Protein AF-A0A2G6Y8U2-F1 (afdb_monomer_lite)

Sequence (134 aa):
MELLQLSDVHTTIQLYKHDFKGLPSDLDQLYERGQILVPPRDHWGHPYVYSRIEGLPGYVLYSKGKDGIDQRGGGDDIVGTEKQYTCEDYGVNCFWSAPLVNGAVMLLLLAALTWVICRGWHLLQRGRWKRDAI

Foldseek 3Di:
DDADDQVNLVVLQVVVCVVVVDGDQDQVVCCVVVSDVDQHAHPLRAHWDWDADPPDPDIFTWHCANVRDCPVCPQRIGGPDDDDDDCVRPVPPPPDPPVVVVVVVVVVVVVVVVVVVVVVVVVVVVVVVVVVVD

pLDDT: mean 86.23, std 11.05, range [55.38, 97.19]

Radius of gyration: 31.13 Å; chains: 1; bounding box: 58×32×92 Å

Structure (mmCIF, N/CA/C/O backbone):
data_AF-A0A2G6Y8U2-F1
#
_entry.id   AF-A0A2G6Y8U2-F1
#
loop_
_atom_site.group_PDB
_atom_site.id
_atom_site.type_symbol
_atom_site.label_atom_id
_atom_site.label_alt_id
_atom_site.label_comp_id
_atom_site.label_asym_id
_atom_site.label_entity_id
_atom_site.label_seq_id
_atom_site.pdbx_PDB_ins_code
_atom_site.Cartn_x
_atom_site.Cartn_y
_atom_site.Cartn_z
_atom_site.occupancy
_atom_site.B_iso_or_equiv
_atom_site.auth_seq_id
_atom_site.auth_comp_id
_atom_site.auth_asym_id
_atom_site.auth_atom_id
_atom_site.pdbx_PDB_model_num
ATOM 1 N N . MET A 1 1 ? -11.740 -18.653 4.100 1.00 55.38 1 MET A N 1
ATOM 2 C CA . MET A 1 1 ? -10.940 -17.578 4.713 1.00 55.38 1 MET A CA 1
ATOM 3 C C . MET A 1 1 ? -11.220 -16.349 3.881 1.00 55.38 1 MET A C 1
ATOM 5 O O . MET A 1 1 ? -10.958 -16.395 2.687 1.00 55.38 1 MET A O 1
ATOM 9 N N . GLU A 1 2 ? -11.901 -15.363 4.448 1.00 57.91 2 GLU A N 1
ATOM 10 C CA . GLU A 1 2 ? -12.259 -14.139 3.730 1.00 57.91 2 GLU A CA 1
ATOM 11 C C . GLU A 1 2 ? -11.039 -13.215 3.728 1.00 57.91 2 GLU A C 1
ATOM 13 O O . GLU A 1 2 ? -10.448 -12.970 4.780 1.00 57.91 2 GLU A O 1
ATOM 18 N N . LEU A 1 3 ? -10.600 -12.807 2.540 1.00 69.19 3 LEU A N 1
ATOM 19 C CA . LEU A 1 3 ? -9.451 -11.927 2.349 1.00 69.19 3 LEU A CA 1
ATOM 20 C C . LEU A 1 3 ? -9.990 -10.504 2.235 1.00 69.19 3 LEU A C 1
ATOM 22 O O . LEU A 1 3 ? -10.722 -10.210 1.292 1.00 69.19 3 LEU A O 1
ATOM 26 N N . LEU A 1 4 ? -9.660 -9.642 3.196 1.00 77.00 4 LEU A N 1
ATOM 27 C CA . LEU A 1 4 ? -10.011 -8.225 3.111 1.00 77.00 4 LEU A CA 1
ATOM 28 C C . LEU A 1 4 ? -9.012 -7.528 2.199 1.00 77.00 4 LEU A C 1
ATOM 30 O O . LEU A 1 4 ? -7.809 -7.689 2.386 1.00 77.00 4 LEU A O 1
ATOM 34 N N . GLN A 1 5 ? -9.490 -6.728 1.246 1.00 87.12 5 GLN A N 1
ATOM 35 C CA . GLN A 1 5 ? -8.592 -5.906 0.447 1.00 87.12 5 GLN A CA 1
ATOM 36 C C . GLN A 1 5 ? -8.112 -4.693 1.247 1.00 87.12 5 GLN A C 1
ATOM 38 O O . GLN A 1 5 ? -8.762 -4.230 2.187 1.00 87.12 5 GLN A O 1
ATOM 43 N N . LEU A 1 6 ? -6.978 -4.122 0.834 1.00 89.25 6 LEU A N 1
ATOM 44 C CA . LEU A 1 6 ? -6.392 -2.942 1.475 1.00 89.25 6 LEU A CA 1
ATOM 45 C C . LEU A 1 6 ? -7.391 -1.766 1.542 1.00 89.25 6 LEU A C 1
ATOM 47 O O . LEU A 1 6 ? -7.430 -1.042 2.537 1.00 89.25 6 LEU A O 1
ATOM 51 N N . SER A 1 7 ? -8.227 -1.604 0.510 1.00 89.06 7 SER A N 1
ATOM 52 C CA . SER A 1 7 ? -9.304 -0.605 0.448 1.00 89.06 7 SER A CA 1
ATOM 53 C C . SER A 1 7 ? -10.388 -0.821 1.502 1.00 89.06 7 SER A C 1
ATOM 55 O O . SER A 1 7 ? -10.900 0.147 2.066 1.00 89.06 7 SER A O 1
ATOM 57 N N . ASP A 1 8 ? -10.724 -2.075 1.794 1.00 91.44 8 ASP A N 1
ATOM 58 C CA . ASP A 1 8 ? -11.775 -2.436 2.747 1.00 91.44 8 ASP A CA 1
ATOM 59 C C . ASP A 1 8 ? -11.298 -2.163 4.175 1.00 91.44 8 ASP A C 1
ATOM 61 O O . ASP A 1 8 ? -12.012 -1.561 4.981 1.00 91.44 8 ASP A O 1
ATOM 65 N N . VAL A 1 9 ? -10.038 -2.510 4.466 1.00 92.81 9 VAL A N 1
ATOM 66 C CA . VAL A 1 9 ? -9.386 -2.182 5.742 1.00 92.81 9 VAL A CA 1
ATOM 67 C C . VAL A 1 9 ? -9.298 -0.666 5.917 1.00 92.81 9 VAL A C 1
ATOM 69 O O . VAL A 1 9 ? -9.674 -0.147 6.967 1.00 92.81 9 VAL A O 1
ATOM 72 N N . HIS A 1 10 ? -8.875 0.065 4.878 1.00 93.31 10 HIS A N 1
ATOM 73 C CA . HIS A 1 10 ? -8.843 1.529 4.898 1.00 93.31 10 HIS A CA 1
ATOM 74 C C . HIS A 1 10 ? -10.223 2.117 5.219 1.00 93.31 10 HIS A C 1
ATOM 76 O O . HIS A 1 10 ? -10.354 2.947 6.119 1.00 93.31 10 HIS A O 1
ATOM 82 N N . THR A 1 11 ? -11.259 1.659 4.515 1.00 93.69 11 THR A N 1
ATOM 83 C CA . THR A 1 11 ? -12.643 2.112 4.707 1.00 93.69 11 THR A CA 1
ATOM 84 C C . THR A 1 11 ? -13.116 1.843 6.133 1.00 93.69 11 THR A C 1
ATOM 86 O O . THR A 1 11 ? -13.655 2.738 6.784 1.00 93.69 11 THR A O 1
ATOM 89 N N . THR A 1 12 ? -12.823 0.659 6.668 1.00 95.12 12 THR A N 1
ATOM 90 C CA . THR A 1 12 ? -13.193 0.283 8.038 1.00 95.12 12 THR A CA 1
ATOM 91 C C . THR A 1 12 ? -12.500 1.157 9.085 1.00 95.12 12 THR A C 1
ATOM 93 O O . THR A 1 12 ? -13.132 1.585 10.049 1.00 95.12 12 THR A O 1
ATOM 96 N N . ILE A 1 13 ? -11.228 1.515 8.884 1.00 95.44 13 ILE A N 1
ATOM 97 C CA . ILE A 1 13 ? -10.522 2.461 9.763 1.00 95.44 13 ILE A CA 1
ATOM 98 C C . ILE A 1 13 ? -11.181 3.848 9.724 1.00 95.44 13 ILE A C 1
ATOM 100 O O . ILE A 1 13 ? -11.283 4.506 10.762 1.00 95.44 13 ILE A O 1
ATOM 104 N N . GLN A 1 14 ? -11.636 4.311 8.554 1.00 95.00 14 GLN A N 1
ATOM 105 C CA . GLN A 1 14 ? -12.335 5.598 8.456 1.00 95.00 14 GLN A CA 1
ATOM 106 C C . GLN A 1 14 ? -13.692 5.568 9.168 1.00 95.00 14 GLN A C 1
ATOM 108 O O . GLN A 1 14 ? -14.026 6.529 9.862 1.00 95.00 14 GLN A O 1
ATOM 113 N N . LEU A 1 15 ? -14.440 4.467 9.050 1.00 95.25 15 LEU A N 1
ATOM 114 C CA . LEU A 1 15 ? -15.690 4.258 9.788 1.00 95.25 15 LEU A CA 1
ATOM 115 C C . LEU A 1 15 ? -15.436 4.245 11.300 1.00 95.25 15 LEU A C 1
ATOM 117 O O . LEU A 1 15 ? -16.051 5.015 12.035 1.00 95.25 15 LEU A O 1
ATOM 121 N N . TYR A 1 16 ? -14.432 3.493 11.757 1.00 95.69 16 TYR A N 1
ATOM 122 C CA . TYR A 1 16 ? -14.008 3.498 13.157 1.00 95.69 16 TYR A CA 1
ATOM 123 C C . TYR A 1 16 ? -13.678 4.914 13.650 1.00 95.69 16 TYR A C 1
ATOM 125 O O . TYR A 1 16 ? -14.145 5.351 14.702 1.00 95.69 16 TYR A O 1
ATOM 133 N N . LYS A 1 17 ? -12.908 5.673 12.864 1.00 95.50 17 LYS A N 1
ATOM 134 C CA . LYS A 1 17 ? -12.566 7.063 13.184 1.00 95.50 17 LYS A CA 1
ATOM 135 C C . LYS A 1 17 ? -13.801 7.945 13.308 1.00 95.50 17 LYS A C 1
ATOM 137 O O . LYS A 1 17 ? -13.847 8.807 14.188 1.00 95.50 17 LYS A O 1
ATOM 142 N N . HIS A 1 18 ? -14.775 7.761 12.427 1.00 95.25 18 HIS A N 1
ATOM 143 C CA . HIS A 1 18 ? -16.022 8.508 12.457 1.00 95.25 18 HIS A CA 1
ATOM 144 C C . HIS A 1 18 ? -16.832 8.215 13.731 1.00 95.25 18 HIS A C 1
ATOM 146 O O . HIS A 1 18 ? -17.313 9.157 14.376 1.00 95.25 18 HIS A O 1
ATOM 152 N N . ASP A 1 19 ? -16.917 6.944 14.120 1.00 95.75 19 ASP A N 1
ATOM 153 C CA . ASP A 1 19 ? -17.759 6.472 15.221 1.00 95.75 19 ASP A CA 1
ATOM 154 C C . ASP A 1 19 ? -17.136 6.749 16.592 1.00 95.75 19 ASP A C 1
ATOM 156 O O . ASP A 1 19 ? -17.795 7.275 17.490 1.00 95.75 19 ASP A O 1
ATOM 160 N N . PHE A 1 20 ? -15.837 6.486 16.738 1.00 94.88 20 PHE A N 1
ATOM 161 C CA . PHE A 1 20 ? -15.108 6.622 18.004 1.00 94.88 20 PHE A CA 1
ATOM 162 C C . PHE A 1 20 ? -14.331 7.939 18.125 1.00 94.88 20 PHE A C 1
ATOM 164 O O . PHE A 1 20 ? -13.621 8.154 19.107 1.00 94.88 20 PHE A O 1
ATOM 171 N N . LYS A 1 21 ? -14.458 8.833 17.134 1.00 94.44 21 LYS A N 1
ATOM 172 C CA . LYS A 1 21 ? -13.775 10.142 17.066 1.00 94.44 21 LYS A CA 1
ATOM 173 C C . LYS A 1 21 ? -12.247 10.057 17.177 1.00 94.44 21 LYS A C 1
ATOM 175 O O . LYS A 1 21 ? -11.591 11.033 17.532 1.00 94.44 21 LYS A O 1
ATOM 180 N N . GLY A 1 22 ? -11.668 8.912 16.825 1.00 93.69 22 GLY A N 1
ATOM 181 C CA . GLY A 1 22 ? -10.235 8.659 16.908 1.00 93.69 22 GLY A CA 1
ATOM 182 C C . GLY A 1 22 ? -9.822 7.453 16.075 1.00 93.69 22 GLY A C 1
ATOM 183 O O . GLY A 1 22 ? -10.626 6.572 15.800 1.00 93.69 22 GLY A O 1
ATOM 184 N N . LEU A 1 23 ? -8.560 7.419 15.651 1.00 95.44 23 LEU A N 1
ATOM 185 C CA . LEU A 1 23 ? -8.005 6.257 14.953 1.00 95.44 23 LEU A CA 1
ATOM 186 C C . LEU A 1 23 ? -7.878 5.059 15.911 1.00 95.44 23 LEU A C 1
ATOM 188 O O . LEU A 1 23 ? -7.756 5.278 17.120 1.00 95.44 23 LEU A O 1
ATOM 192 N N . PRO A 1 24 ? -7.882 3.814 15.405 1.00 95.19 24 PRO A N 1
ATOM 193 C CA . PRO A 1 24 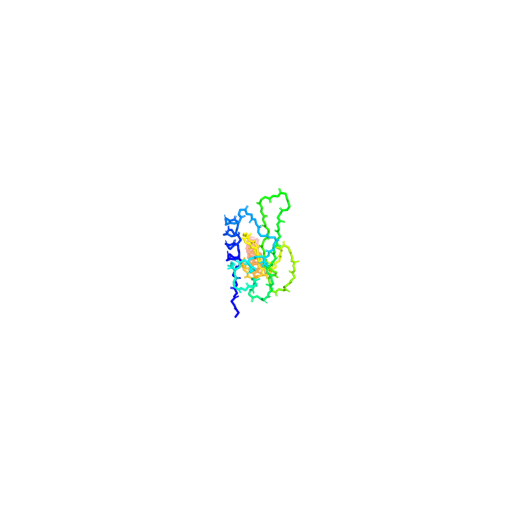? -7.634 2.635 16.229 1.00 95.19 24 PRO A CA 1
ATOM 194 C C . PRO A 1 24 ? -6.154 2.546 16.638 1.00 95.19 24 PRO A C 1
ATOM 196 O O . PRO A 1 24 ? -5.300 3.167 16.006 1.00 95.19 24 PRO A O 1
ATOM 199 N N . SER A 1 25 ? -5.810 1.941 17.781 1.00 94.44 25 SER A N 1
ATOM 200 C CA . SER A 1 25 ? -4.396 1.809 18.223 1.00 94.44 25 SER A CA 1
ATOM 201 C C . SER A 1 25 ? -3.601 0.878 17.315 1.00 94.44 25 SER A C 1
ATOM 203 O O . SER A 1 25 ? -2.444 1.145 17.004 1.00 94.44 25 SER A O 1
ATOM 205 N N . ASP A 1 26 ? -4.280 -0.158 16.854 1.00 94.44 26 ASP A N 1
ATOM 206 C CA . ASP A 1 26 ? -3.808 -1.269 16.046 1.00 94.44 26 ASP A CA 1
ATOM 207 C C . ASP A 1 26 ? -5.015 -1.845 15.281 1.00 94.44 26 ASP A C 1
ATOM 209 O O . ASP A 1 26 ? -6.153 -1.402 15.465 1.00 94.44 26 ASP A O 1
ATOM 213 N N . LEU A 1 27 ? -4.783 -2.807 14.386 1.00 93.75 27 LEU A N 1
ATOM 214 C CA . LEU A 1 27 ? -5.871 -3.426 13.620 1.00 93.75 27 LEU A CA 1
ATOM 215 C C . LEU A 1 27 ? -6.685 -4.437 14.437 1.00 93.75 27 LEU A C 1
ATOM 217 O O . LEU A 1 27 ? -7.837 -4.690 14.081 1.00 93.75 27 LEU A O 1
ATOM 221 N N . ASP A 1 28 ? -6.140 -4.976 15.528 1.00 91.88 28 ASP A N 1
ATOM 222 C CA . ASP A 1 28 ? -6.844 -5.942 16.378 1.00 91.88 28 ASP A CA 1
ATOM 223 C C . ASP A 1 28 ? -8.022 -5.272 17.094 1.00 91.88 28 ASP A C 1
ATOM 225 O O . ASP A 1 28 ? -9.095 -5.863 17.224 1.00 91.88 28 ASP A O 1
ATOM 229 N N . GLN A 1 29 ? -7.895 -3.986 17.422 1.00 93.81 29 GLN A N 1
ATOM 230 C CA . GLN A 1 29 ? -8.989 -3.187 17.963 1.00 93.81 29 GLN A CA 1
ATOM 231 C C . GLN A 1 29 ? -10.227 -3.146 17.048 1.00 93.81 29 GLN A C 1
ATOM 233 O O . GLN A 1 29 ? -11.350 -3.040 17.545 1.00 93.81 29 GLN A O 1
ATOM 238 N N . LEU A 1 30 ? -10.069 -3.248 15.722 1.00 93.31 30 LEU A N 1
ATOM 239 C CA . LEU A 1 30 ? -11.214 -3.336 14.806 1.00 93.31 30 LEU A CA 1
ATOM 240 C C . LEU A 1 30 ? -11.975 -4.654 15.001 1.00 93.31 30 LEU A C 1
ATOM 242 O O . LEU A 1 30 ? -13.207 -4.665 14.987 1.00 93.31 30 LEU A O 1
ATOM 246 N N . TYR A 1 31 ? -11.248 -5.750 15.216 1.00 90.75 31 TYR A N 1
ATOM 247 C CA . TYR A 1 31 ? -11.818 -7.070 15.473 1.00 90.75 31 TYR A CA 1
ATOM 248 C C . TYR A 1 31 ? -12.490 -7.130 16.851 1.00 90.75 31 TYR A C 1
ATOM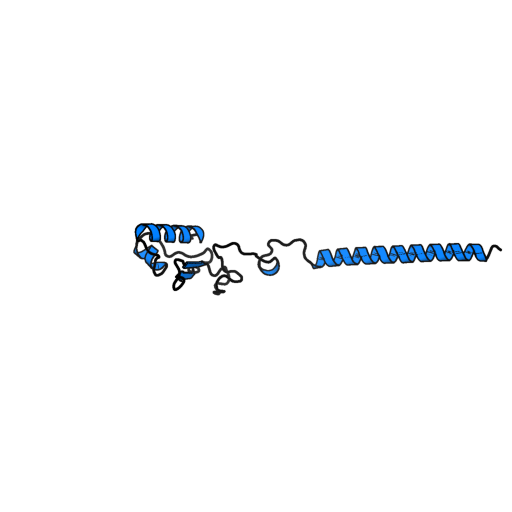 250 O O . TYR A 1 31 ? -13.651 -7.519 16.958 1.00 90.75 31 TYR A O 1
ATOM 258 N N . GLU A 1 32 ? -11.819 -6.648 17.900 1.00 91.62 32 GLU A N 1
ATOM 259 C CA . GLU A 1 32 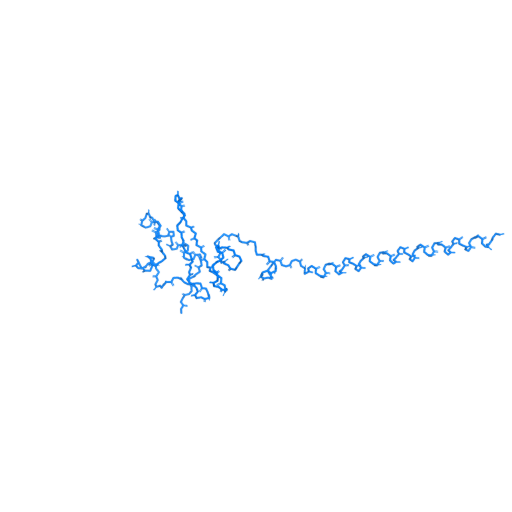? -12.361 -6.617 19.268 1.00 91.62 32 GLU A CA 1
ATOM 260 C C . GLU A 1 32 ? -13.654 -5.800 19.383 1.00 91.62 32 GLU A C 1
ATOM 262 O O . GLU A 1 32 ? -14.525 -6.088 20.206 1.00 91.62 32 GLU A O 1
ATOM 267 N N . ARG A 1 33 ? -13.791 -4.768 18.547 1.00 92.00 33 ARG A N 1
ATOM 268 C CA . ARG A 1 33 ? -14.969 -3.894 18.495 1.00 92.00 33 ARG A CA 1
ATOM 269 C C . ARG A 1 33 ? -16.051 -4.397 17.541 1.00 92.00 33 ARG A C 1
ATOM 271 O O . ARG A 1 33 ? -17.063 -3.717 17.390 1.00 92.00 33 ARG A O 1
ATOM 278 N N . GLY A 1 34 ? -15.848 -5.551 16.904 1.00 92.12 34 GLY A N 1
ATOM 279 C CA . GLY A 1 34 ? -16.798 -6.156 15.973 1.00 92.12 34 GLY A CA 1
ATOM 280 C C . GLY A 1 34 ? -16.967 -5.392 14.658 1.00 92.12 34 GLY A C 1
ATOM 281 O O . GLY A 1 34 ? -17.968 -5.586 13.977 1.00 92.12 34 GLY A O 1
ATOM 282 N N . GLN A 1 35 ? -16.016 -4.522 14.299 1.00 91.69 35 GLN A N 1
ATOM 283 C CA . GLN A 1 35 ? -16.018 -3.820 13.007 1.00 91.69 35 GLN A CA 1
ATOM 284 C C . GLN A 1 35 ? -15.626 -4.757 11.859 1.00 91.69 35 GLN A C 1
ATOM 286 O O . GLN A 1 35 ? -16.038 -4.556 10.722 1.00 91.69 35 GLN A O 1
ATOM 291 N N . ILE A 1 36 ? -14.849 -5.797 12.168 1.00 90.88 36 ILE A N 1
ATOM 292 C CA . ILE A 1 36 ? -14.491 -6.887 11.258 1.00 90.88 36 ILE A CA 1
ATOM 293 C C . ILE A 1 36 ? -14.673 -8.229 11.965 1.00 90.88 36 ILE A C 1
ATOM 295 O O . ILE A 1 36 ? -14.467 -8.340 13.172 1.00 90.88 36 ILE A O 1
ATOM 299 N N . LEU A 1 37 ? -15.043 -9.259 11.204 1.00 89.38 37 LEU A N 1
ATOM 300 C CA . LEU A 1 37 ? -15.303 -10.602 11.736 1.00 89.38 37 LEU A CA 1
ATOM 301 C C . LEU A 1 37 ? -14.035 -11.430 11.951 1.00 89.38 37 LEU A C 1
ATOM 303 O O . LEU A 1 37 ? -14.067 -12.418 12.677 1.00 89.38 37 LEU A O 1
ATOM 307 N N . VAL A 1 38 ? -12.937 -11.066 11.289 1.00 88.88 38 VAL A N 1
ATOM 308 C CA . VAL A 1 38 ? -11.649 -11.761 11.360 1.00 88.88 38 VAL A CA 1
ATOM 309 C C . VAL A 1 38 ? -10.505 -10.750 11.264 1.00 88.88 38 VAL A C 1
ATOM 311 O O . VAL A 1 38 ? -10.682 -9.709 10.626 1.00 88.88 38 VAL A O 1
ATOM 314 N N . PRO A 1 39 ? -9.326 -11.042 11.845 1.00 88.56 39 PRO A N 1
ATOM 315 C CA . PRO A 1 39 ? -8.141 -10.213 11.663 1.00 88.56 39 PRO A CA 1
ATOM 316 C C . PRO A 1 39 ? -7.801 -10.058 10.173 1.00 88.56 39 PRO A C 1
ATOM 318 O O . PRO A 1 39 ? -7.750 -11.066 9.455 1.00 88.56 39 PRO A O 1
ATOM 321 N N . PRO A 1 40 ? -7.560 -8.829 9.690 1.00 90.31 40 PRO A N 1
ATOM 322 C CA . PRO A 1 40 ? -7.421 -8.574 8.270 1.00 90.31 40 PRO A CA 1
ATOM 323 C C . PRO A 1 40 ? -6.053 -9.071 7.793 1.00 90.31 40 PRO A C 1
ATOM 325 O O . PRO A 1 40 ? -5.007 -8.725 8.350 1.00 90.31 40 PRO A O 1
ATOM 328 N N . ARG A 1 41 ? -6.065 -9.890 6.743 1.00 91.75 41 ARG A N 1
ATOM 329 C CA . ARG A 1 41 ? -4.872 -10.440 6.091 1.00 91.75 41 ARG A CA 1
ATOM 330 C C . ARG A 1 41 ? -4.955 -10.214 4.593 1.00 91.75 41 ARG A C 1
ATOM 332 O O . ARG A 1 41 ? -6.050 -10.217 4.034 1.00 91.75 41 ARG A O 1
ATOM 339 N N . ASP A 1 42 ? -3.800 -10.041 3.968 1.00 91.69 42 ASP A N 1
ATOM 340 C CA . ASP A 1 42 ? -3.698 -9.915 2.521 1.00 91.69 42 ASP A CA 1
ATOM 341 C C . ASP A 1 42 ? -3.868 -11.260 1.800 1.00 91.69 42 ASP A C 1
ATOM 343 O O . ASP A 1 42 ? -4.000 -12.317 2.422 1.00 91.69 42 ASP A O 1
ATOM 347 N N . HIS A 1 43 ? -3.836 -11.227 0.465 1.00 89.81 43 HIS A N 1
ATOM 348 C CA . HIS A 1 43 ? -4.038 -12.403 -0.385 1.00 89.81 43 HIS A CA 1
ATOM 349 C C . HIS A 1 43 ? -2.977 -13.504 -0.217 1.00 89.81 43 HIS A C 1
ATOM 351 O O . HIS A 1 43 ? -3.219 -14.637 -0.637 1.00 89.81 43 HIS A O 1
ATOM 357 N N . TRP A 1 44 ? -1.834 -13.201 0.403 1.00 92.00 44 TRP A N 1
ATOM 358 C CA . TRP A 1 44 ? -0.781 -14.166 0.730 1.00 92.00 44 TRP A CA 1
ATOM 359 C C . TRP A 1 44 ? -0.857 -14.649 2.184 1.00 92.00 44 TRP A C 1
ATOM 361 O O . TRP A 1 44 ? -0.077 -15.502 2.601 1.00 92.00 44 TRP A O 1
ATOM 371 N N . GLY A 1 45 ? -1.839 -14.165 2.949 1.00 92.44 45 GLY A N 1
ATOM 372 C CA . GLY A 1 45 ? -2.064 -14.530 4.342 1.00 92.44 45 GLY A CA 1
ATOM 373 C C . GLY A 1 45 ? -1.206 -13.739 5.329 1.00 92.44 45 GLY A C 1
ATOM 374 O O . GLY A 1 45 ? -1.220 -14.065 6.524 1.00 92.44 45 GLY A O 1
ATOM 375 N N . HIS A 1 46 ? -0.489 -12.708 4.880 1.00 93.50 46 HIS A N 1
ATOM 376 C CA . HIS A 1 46 ? 0.284 -11.835 5.754 1.00 93.50 46 HIS A CA 1
ATOM 377 C C . HIS A 1 46 ? -0.635 -10.805 6.430 1.00 93.50 46 HIS A C 1
ATOM 379 O O . HIS A 1 46 ? -1.598 -10.330 5.820 1.00 93.50 46 HIS A O 1
ATOM 385 N N . PRO A 1 47 ? -0.385 -10.453 7.704 1.00 93.19 47 PRO A N 1
ATOM 386 C CA . PRO A 1 47 ? -1.116 -9.372 8.350 1.00 93.19 47 PRO A CA 1
ATOM 387 C C . PRO A 1 47 ? -0.771 -8.036 7.687 1.00 93.19 47 PRO A C 1
ATOM 389 O O . PRO A 1 47 ? 0.388 -7.784 7.344 1.00 93.19 47 PRO A O 1
ATOM 392 N N . TYR A 1 48 ? -1.769 -7.165 7.557 1.00 94.00 48 TYR A N 1
ATOM 393 C CA . TYR A 1 48 ? -1.533 -5.787 7.141 1.00 94.00 48 TYR A CA 1
ATOM 394 C C . TYR A 1 48 ? -0.667 -5.053 8.165 1.00 94.00 48 TYR A C 1
ATOM 396 O O . TYR A 1 48 ? -0.826 -5.217 9.377 1.00 94.00 48 TYR A O 1
ATOM 404 N N . VAL A 1 49 ? 0.230 -4.206 7.672 1.00 94.81 49 VAL A N 1
ATOM 405 C CA . VAL A 1 49 ? 1.016 -3.308 8.509 1.00 94.81 49 VAL A CA 1
ATOM 406 C C . VAL A 1 49 ? 0.237 -2.018 8.693 1.00 94.81 49 VAL A C 1
ATOM 408 O O . VAL A 1 49 ? -0.103 -1.351 7.719 1.00 94.81 49 VAL A O 1
ATOM 411 N N . TYR A 1 50 ? -0.026 -1.668 9.948 1.00 94.56 50 TYR A N 1
ATOM 412 C CA . TYR A 1 50 ? -0.688 -0.436 10.351 1.00 94.56 50 TYR A CA 1
ATOM 413 C C . TYR A 1 50 ? 0.170 0.304 11.370 1.00 94.56 50 TYR A C 1
ATOM 415 O O . TYR A 1 50 ? 0.651 -0.293 12.331 1.00 94.56 50 TYR A O 1
ATOM 423 N N . SER A 1 51 ? 0.332 1.611 11.186 1.00 94.19 51 SER A N 1
ATOM 424 C CA . SER A 1 51 ? 0.961 2.473 12.185 1.00 94.19 51 SER A CA 1
ATOM 425 C C . SER A 1 51 ? 0.397 3.884 12.117 1.00 94.19 51 SER A C 1
ATOM 427 O O . SER A 1 51 ? 0.156 4.416 11.032 1.00 94.19 51 SER A O 1
ATOM 429 N N . ARG A 1 52 ? 0.190 4.515 13.273 1.00 93.44 52 ARG A N 1
ATOM 430 C CA . ARG A 1 52 ? -0.193 5.929 13.333 1.00 93.44 52 ARG A CA 1
ATOM 431 C C . ARG A 1 52 ? 1.013 6.806 13.020 1.00 93.44 52 ARG A C 1
ATOM 433 O O . ARG A 1 52 ? 2.129 6.508 13.433 1.00 93.44 52 ARG A O 1
ATOM 440 N N . ILE A 1 53 ? 0.778 7.918 12.331 1.00 91.31 53 ILE A N 1
ATOM 441 C CA . ILE A 1 53 ? 1.829 8.909 12.099 1.00 91.31 53 ILE A CA 1
ATOM 442 C C . ILE A 1 53 ? 1.940 9.773 13.357 1.00 91.31 53 ILE A C 1
ATOM 444 O O . ILE A 1 53 ? 0.985 10.452 13.733 1.00 91.31 53 ILE A O 1
ATOM 448 N N . GLU A 1 54 ? 3.089 9.737 14.030 1.00 88.38 54 GLU A N 1
ATOM 449 C CA . GLU A 1 54 ? 3.304 10.527 15.243 1.00 88.38 54 GLU A CA 1
ATOM 450 C C . GLU A 1 54 ? 3.144 12.029 14.970 1.00 88.38 54 GLU A C 1
ATOM 452 O O . GLU A 1 54 ? 3.670 12.570 13.999 1.00 88.38 54 GLU A O 1
ATOM 457 N N . GLY A 1 55 ? 2.384 12.709 15.832 1.00 86.25 55 GLY A N 1
ATOM 458 C CA . GLY A 1 55 ? 2.170 14.157 15.756 1.00 86.25 55 GLY A CA 1
ATOM 459 C C . GLY A 1 55 ? 1.279 14.640 14.605 1.00 86.25 55 GLY A C 1
ATOM 460 O O . GLY A 1 55 ? 0.997 15.836 14.542 1.00 86.25 55 GLY A O 1
ATOM 461 N N . LEU A 1 56 ? 0.796 13.754 13.725 1.00 86.94 56 LEU A N 1
ATOM 462 C CA . LEU A 1 56 ? -0.050 14.121 12.588 1.00 86.94 56 LEU A CA 1
ATOM 463 C C . LEU A 1 56 ? -1.380 13.352 12.591 1.00 86.94 56 LEU A C 1
ATOM 465 O O . LEU A 1 56 ? -1.436 12.188 12.990 1.00 86.94 56 LEU A O 1
ATOM 469 N N . PRO A 1 57 ? -2.477 13.968 12.112 1.00 83.62 57 PRO A N 1
ATOM 470 C CA . PRO A 1 57 ? -3.734 13.262 11.916 1.00 83.62 57 PRO A CA 1
ATOM 471 C C . PRO A 1 57 ? -3.609 12.316 10.713 1.00 83.62 57 PRO A C 1
ATOM 473 O O . PRO A 1 57 ? -3.926 12.684 9.585 1.00 83.62 57 PRO A O 1
ATOM 476 N N . GLY A 1 58 ? -3.147 11.086 10.940 1.00 90.56 58 GLY A N 1
ATOM 477 C CA . GLY A 1 58 ? -2.973 10.113 9.866 1.00 90.56 58 GLY A CA 1
ATOM 478 C C . GLY A 1 58 ? -2.442 8.760 10.322 1.00 90.56 58 GLY A C 1
ATOM 479 O O . GLY A 1 58 ? -2.104 8.548 11.487 1.00 90.56 58 GLY A O 1
ATOM 480 N N . TYR A 1 59 ? -2.391 7.834 9.374 1.00 93.56 59 TYR A N 1
ATOM 481 C CA . TYR A 1 59 ? -1.829 6.505 9.555 1.00 93.56 59 TYR A CA 1
ATOM 482 C C . TYR A 1 59 ? -1.223 6.012 8.243 1.00 93.56 59 TYR A C 1
ATOM 484 O O . TYR A 1 59 ? -1.563 6.494 7.162 1.00 93.56 59 TYR A O 1
ATOM 492 N N . VAL A 1 60 ? -0.337 5.036 8.365 1.00 92.44 60 VAL A N 1
ATOM 493 C CA . VAL A 1 60 ? 0.230 4.256 7.273 1.00 92.44 60 VAL A CA 1
ATOM 494 C C . VAL A 1 60 ? -0.432 2.881 7.296 1.00 92.44 60 VAL A C 1
ATOM 496 O O . VAL A 1 60 ? -0.596 2.296 8.368 1.00 92.44 60 VAL A O 1
ATOM 499 N N . LEU A 1 61 ? -0.833 2.391 6.123 1.00 93.94 61 LEU A N 1
ATOM 500 C CA . LEU A 1 61 ? -1.421 1.067 5.939 1.00 93.94 61 LEU A CA 1
ATOM 501 C C . LEU A 1 61 ? -0.909 0.453 4.632 1.00 93.94 61 LEU A C 1
ATOM 503 O O . LEU A 1 61 ? -1.049 1.070 3.574 1.00 93.94 61 LEU A O 1
ATOM 507 N N . TYR A 1 62 ? -0.341 -0.748 4.707 1.00 93.62 62 TYR A N 1
ATOM 508 C CA . TYR A 1 62 ? 0.118 -1.508 3.541 1.00 93.62 62 TYR A CA 1
ATOM 509 C C . TYR A 1 62 ? 0.155 -3.015 3.815 1.00 93.62 62 TYR A C 1
ATOM 511 O O . TYR A 1 62 ? 0.103 -3.454 4.963 1.00 93.62 62 TYR A O 1
ATOM 519 N N . SER A 1 63 ? 0.209 -3.815 2.754 1.00 94.19 63 SER A N 1
ATOM 520 C CA . SER A 1 63 ? 0.504 -5.257 2.805 1.00 94.19 63 SER A CA 1
ATOM 521 C C . SER A 1 63 ? 1.978 -5.482 2.479 1.00 94.19 63 SER A C 1
ATOM 523 O O . SER A 1 63 ? 2.529 -4.708 1.704 1.00 94.19 63 SER A O 1
ATOM 525 N N . LYS A 1 64 ? 2.593 -6.535 3.036 1.00 94.19 64 LYS A N 1
ATOM 526 C CA . LYS A 1 64 ? 3.998 -6.916 2.776 1.00 94.19 64 LYS A CA 1
ATOM 527 C C . LYS A 1 64 ? 4.208 -7.666 1.456 1.00 94.19 64 LYS A C 1
ATOM 529 O O . LYS A 1 64 ? 5.178 -8.394 1.295 1.00 94.19 64 LYS A O 1
ATOM 534 N N . GLY A 1 65 ? 3.203 -7.641 0.589 1.00 91.56 65 GLY A N 1
ATOM 535 C CA . GLY A 1 65 ? 3.269 -8.345 -0.674 1.00 91.56 65 GLY A CA 1
ATOM 536 C C . GLY A 1 65 ? 3.415 -9.859 -0.536 1.00 91.56 65 GLY A C 1
ATOM 537 O O . GLY A 1 65 ? 2.997 -10.497 0.439 1.00 91.56 65 GLY A O 1
ATOM 538 N N . LYS A 1 66 ? 3.982 -10.434 -1.589 1.00 91.81 66 LYS A N 1
ATOM 539 C CA . LYS A 1 66 ? 4.138 -11.868 -1.806 1.00 91.81 66 LYS A CA 1
ATOM 540 C C . LYS A 1 66 ? 5.328 -12.431 -1.042 1.00 91.81 66 LYS A C 1
ATOM 542 O O . LYS A 1 66 ? 5.257 -13.582 -0.611 1.00 91.81 66 LYS A O 1
ATOM 547 N N . ASP A 1 67 ? 6.418 -11.679 -0.936 1.00 92.62 67 ASP A N 1
ATOM 548 C CA . ASP A 1 67 ? 7.644 -12.147 -0.290 1.00 92.62 67 ASP A CA 1
ATOM 549 C C . ASP A 1 67 ? 7.553 -12.107 1.249 1.00 92.62 67 ASP A C 1
ATOM 551 O O . ASP A 1 67 ? 8.284 -12.831 1.931 1.00 92.62 67 ASP A O 1
ATOM 555 N N . GLY A 1 68 ? 6.598 -11.338 1.790 1.00 93.12 68 GLY A N 1
ATOM 556 C CA . GLY A 1 68 ? 6.332 -11.218 3.223 1.00 93.12 68 GLY A CA 1
ATOM 557 C C . GLY A 1 68 ? 7.378 -10.396 3.983 1.00 93.12 68 GLY A C 1
ATOM 558 O O . GLY A 1 68 ? 7.343 -10.350 5.221 1.00 93.12 68 GLY A O 1
ATOM 559 N N . ILE A 1 69 ? 8.302 -9.755 3.271 1.00 93.69 69 ILE A N 1
ATOM 560 C CA . ILE A 1 69 ? 9.348 -8.893 3.803 1.00 93.69 69 ILE A CA 1
ATOM 561 C C . ILE A 1 69 ? 8.774 -7.486 3.919 1.00 93.69 69 ILE A C 1
ATOM 563 O O . ILE A 1 69 ? 8.254 -6.924 2.973 1.00 93.69 69 ILE A O 1
ATOM 567 N N . ASP A 1 70 ? 8.885 -6.887 5.102 1.00 93.12 70 ASP A N 1
ATOM 568 C CA . ASP A 1 70 ? 8.476 -5.495 5.280 1.00 93.12 70 ASP A CA 1
ATOM 569 C C . ASP A 1 70 ? 9.509 -4.561 4.635 1.00 93.12 70 ASP A C 1
ATOM 571 O O . ASP A 1 70 ? 10.605 -4.356 5.172 1.00 93.12 70 ASP A O 1
ATOM 575 N N . GLN A 1 71 ? 9.149 -3.995 3.485 1.00 91.81 71 GLN A N 1
ATOM 576 C CA . GLN A 1 71 ? 9.953 -3.029 2.742 1.00 91.81 71 GLN A CA 1
ATOM 577 C C . GLN A 1 71 ? 9.461 -1.588 2.956 1.00 91.81 71 GLN A C 1
ATOM 579 O O . GLN A 1 71 ? 9.879 -0.675 2.238 1.00 91.81 71 GLN A O 1
ATOM 584 N N . ARG A 1 72 ? 8.616 -1.354 3.972 1.00 89.00 72 ARG A N 1
ATOM 585 C CA . ARG A 1 72 ? 8.046 -0.056 4.368 1.00 89.00 72 ARG A CA 1
ATOM 586 C C . ARG A 1 72 ? 7.293 0.667 3.252 1.00 89.00 72 ARG A C 1
ATOM 588 O O . ARG A 1 72 ? 7.401 1.885 3.103 1.00 89.00 72 ARG A O 1
ATOM 595 N N . GLY A 1 73 ? 6.541 -0.077 2.455 1.00 83.31 73 GLY A N 1
ATOM 596 C CA . GLY A 1 73 ? 5.898 0.416 1.245 1.00 83.31 73 GLY A CA 1
ATOM 597 C C . GLY A 1 73 ? 6.821 0.419 0.024 1.00 83.31 73 GLY A C 1
ATOM 598 O O . GLY A 1 73 ? 6.446 0.986 -0.997 1.00 83.31 73 GLY A O 1
ATOM 599 N N . GLY A 1 74 ? 8.007 -0.189 0.094 1.00 84.75 74 GLY A N 1
ATOM 600 C CA . GLY A 1 74 ? 8.926 -0.426 -1.027 1.00 84.75 74 GLY A CA 1
ATOM 601 C C . GLY A 1 74 ? 8.577 -1.688 -1.823 1.00 84.75 74 GLY A C 1
ATOM 602 O O . GLY A 1 74 ? 7.529 -2.270 -1.578 1.00 84.75 74 GLY A O 1
ATOM 603 N N . GLY A 1 75 ? 9.400 -2.031 -2.822 1.00 87.31 75 GLY A N 1
ATOM 604 C CA . GLY A 1 75 ? 9.296 -3.237 -3.668 1.00 87.31 75 GLY A CA 1
ATOM 605 C C . GLY A 1 75 ? 7.886 -3.818 -3.838 1.00 87.31 75 GLY A C 1
ATOM 606 O O . GLY A 1 75 ? 7.075 -3.190 -4.529 1.00 87.31 75 GLY A O 1
ATOM 607 N N . ASP A 1 76 ? 7.608 -4.992 -3.257 1.00 84.75 76 ASP A N 1
ATOM 608 C CA . ASP A 1 76 ? 6.337 -5.733 -3.412 1.00 84.75 76 ASP A CA 1
ATOM 609 C C . ASP A 1 76 ? 5.255 -5.427 -2.386 1.00 84.75 76 ASP A C 1
ATOM 611 O O . ASP A 1 76 ? 4.123 -5.901 -2.530 1.00 84.75 76 ASP A O 1
ATOM 615 N N . ASP A 1 77 ? 5.542 -4.532 -1.443 1.00 89.69 77 ASP A N 1
ATOM 616 C CA . ASP A 1 77 ? 4.536 -4.045 -0.518 1.00 89.69 77 ASP A CA 1
ATOM 617 C C . ASP A 1 77 ? 3.379 -3.381 -1.277 1.00 89.69 77 ASP A C 1
ATOM 619 O O . ASP A 1 77 ? 3.572 -2.558 -2.174 1.00 89.69 77 ASP A O 1
ATOM 623 N N . ILE A 1 78 ? 2.140 -3.648 -0.889 1.00 88.44 78 ILE A N 1
ATOM 624 C CA . ILE A 1 78 ? 0.979 -3.004 -1.508 1.00 88.44 78 ILE A CA 1
ATOM 625 C C . ILE A 1 78 ? 0.546 -1.838 -0.631 1.00 88.44 78 ILE A C 1
ATOM 627 O O . ILE A 1 78 ? 0.011 -2.041 0.458 1.00 88.44 78 ILE A O 1
ATOM 631 N N . VAL A 1 79 ? 0.747 -0.615 -1.121 1.00 89.50 79 VAL A N 1
ATOM 632 C CA . VAL A 1 79 ? 0.310 0.635 -0.477 1.00 89.50 79 VAL A CA 1
ATOM 633 C C . VAL A 1 79 ? -0.962 1.167 -1.144 1.00 89.50 79 VAL A C 1
ATOM 635 O O . VAL A 1 79 ? -1.247 0.854 -2.297 1.00 89.50 79 VAL A O 1
ATOM 638 N N . GLY A 1 80 ? -1.733 1.992 -0.430 1.00 78.38 80 GLY A N 1
ATOM 639 C CA . GLY A 1 80 ? -2.956 2.604 -0.973 1.00 78.38 80 GLY A CA 1
ATOM 640 C C . GLY A 1 80 ? -2.713 3.789 -1.917 1.00 78.38 80 GLY A C 1
ATOM 641 O O . GLY A 1 80 ? -3.645 4.257 -2.563 1.00 78.38 80 GLY A O 1
ATOM 642 N N . THR A 1 81 ? -1.483 4.300 -1.984 1.00 73.81 81 THR A N 1
ATOM 643 C CA . THR A 1 81 ? -1.076 5.380 -2.894 1.00 73.81 81 THR A CA 1
ATOM 644 C C . THR A 1 81 ? -0.623 4.824 -4.243 1.00 73.81 81 THR A C 1
ATOM 646 O O . THR A 1 81 ? -0.183 3.678 -4.320 1.00 73.81 81 THR A O 1
ATOM 649 N N . GLU A 1 82 ? -0.676 5.630 -5.309 1.00 68.94 82 GLU A N 1
ATOM 650 C CA . GLU A 1 82 ? -0.119 5.217 -6.603 1.00 68.94 82 GLU A CA 1
ATOM 651 C C . GLU A 1 82 ? 1.362 4.837 -6.459 1.00 68.94 82 GLU A C 1
ATOM 653 O O . GLU A 1 82 ? 2.194 5.643 -6.038 1.00 68.94 82 GLU A O 1
ATOM 658 N N . LYS A 1 83 ? 1.684 3.594 -6.824 1.00 68.38 83 LYS A N 1
ATOM 659 C CA . LYS A 1 83 ? 3.053 3.114 -7.001 1.00 68.38 83 LYS A CA 1
ATOM 660 C C . LYS A 1 83 ? 3.394 3.088 -8.479 1.00 68.38 83 LYS A C 1
ATOM 662 O O . LYS A 1 83 ? 2.636 2.560 -9.291 1.00 68.38 83 LYS A O 1
ATOM 667 N N . GLN A 1 84 ? 4.575 3.593 -8.816 1.00 66.44 84 GLN A N 1
ATOM 668 C CA . GLN A 1 84 ? 5.175 3.323 -10.115 1.00 66.44 84 GLN A CA 1
ATOM 669 C C . GLN A 1 84 ? 5.913 1.992 -10.038 1.00 66.44 84 GLN A C 1
ATOM 671 O O . GLN A 1 84 ? 7.034 1.915 -9.546 1.00 66.44 84 GLN A O 1
ATOM 676 N N . TYR A 1 85 ? 5.248 0.937 -10.495 1.00 68.50 85 TYR A N 1
ATOM 677 C CA . TYR A 1 85 ? 5.877 -0.366 -10.663 1.00 68.50 85 TYR A CA 1
ATOM 678 C C . TYR A 1 85 ? 6.790 -0.339 -11.888 1.00 68.50 85 TYR A C 1
ATOM 680 O O . TYR A 1 85 ? 6.370 0.089 -12.970 1.00 68.50 85 TYR A O 1
ATOM 688 N N . THR A 1 86 ? 8.031 -0.791 -11.710 1.00 68.38 86 THR A N 1
ATOM 689 C CA . THR A 1 86 ? 8.974 -0.956 -12.817 1.00 68.38 86 THR A CA 1
ATOM 690 C C . THR A 1 86 ? 8.650 -2.230 -13.603 1.00 68.38 86 THR A C 1
ATOM 692 O O . THR A 1 86 ? 8.016 -3.165 -13.096 1.00 68.38 86 THR A O 1
ATOM 695 N N . CYS A 1 87 ? 9.082 -2.269 -14.864 1.00 70.31 87 CYS A N 1
ATOM 696 C CA . CYS A 1 87 ? 8.977 -3.474 -15.682 1.00 70.31 87 CYS A CA 1
ATOM 697 C C . CYS A 1 87 ? 9.858 -4.599 -15.115 1.00 70.31 87 CYS A C 1
ATOM 699 O O . CYS A 1 87 ? 9.449 -5.758 -15.156 1.00 70.31 87 CYS A O 1
ATOM 701 N N . GLU A 1 88 ? 11.028 -4.270 -14.556 1.00 69.25 88 GLU A N 1
ATOM 702 C CA . GLU A 1 88 ? 11.948 -5.230 -13.943 1.00 69.25 88 GLU A CA 1
ATOM 703 C C . GLU A 1 88 ? 11.320 -5.990 -12.766 1.00 69.25 88 GLU A C 1
ATOM 705 O O . GLU A 1 88 ? 11.515 -7.201 -12.661 1.00 69.25 88 GLU A O 1
ATOM 710 N N . ASP A 1 89 ? 10.542 -5.308 -11.923 1.00 65.00 89 ASP A N 1
ATOM 711 C CA . ASP A 1 89 ? 9.995 -5.908 -10.702 1.00 65.00 89 ASP A CA 1
ATOM 712 C C . ASP A 1 89 ? 8.721 -6.740 -10.963 1.00 65.00 89 ASP A C 1
ATOM 714 O O . ASP A 1 89 ? 8.516 -7.776 -10.329 1.00 65.00 89 ASP A O 1
ATOM 718 N N . TYR A 1 90 ? 7.861 -6.313 -11.904 1.00 65.69 90 TYR A N 1
ATOM 719 C CA . TYR A 1 90 ? 6.508 -6.888 -12.075 1.00 65.69 90 TYR A CA 1
ATOM 720 C C . TYR A 1 90 ? 6.089 -7.209 -13.509 1.00 65.69 90 TYR A C 1
ATOM 722 O O . TYR A 1 90 ? 4.985 -7.711 -13.721 1.00 65.69 90 TYR A O 1
ATOM 730 N N . GLY A 1 91 ? 6.907 -6.902 -14.515 1.00 70.12 91 GLY A N 1
ATOM 731 C CA . GLY A 1 91 ? 6.531 -7.109 -15.916 1.00 70.12 91 GLY A CA 1
ATOM 732 C C . GLY A 1 91 ? 5.367 -6.227 -16.396 1.00 70.12 91 GLY A C 1
ATOM 733 O O . GLY A 1 91 ? 4.774 -6.502 -17.439 1.00 70.12 91 GLY A O 1
ATOM 734 N N . VAL A 1 92 ? 5.021 -5.172 -15.652 1.00 70.19 92 VAL A N 1
ATOM 735 C CA . VAL A 1 92 ? 4.002 -4.179 -16.029 1.00 70.19 92 VAL A CA 1
ATOM 736 C C . VAL A 1 92 ? 4.672 -2.937 -16.617 1.00 70.19 92 VAL A C 1
ATOM 738 O O . VAL A 1 92 ? 5.830 -2.655 -16.330 1.00 70.19 92 VAL A O 1
ATOM 741 N N . ASN A 1 93 ? 3.967 -2.191 -17.473 1.00 65.38 93 ASN A N 1
ATOM 742 C CA . ASN A 1 93 ? 4.510 -1.014 -18.175 1.00 65.38 93 ASN A CA 1
ATOM 743 C C . ASN A 1 93 ? 5.772 -1.286 -19.022 1.00 65.38 93 ASN A C 1
ATOM 745 O O . ASN A 1 93 ? 6.548 -0.375 -19.310 1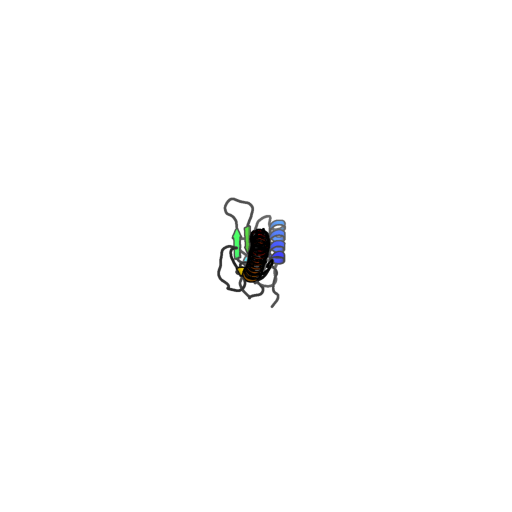.00 65.38 93 ASN A O 1
ATOM 749 N N . CYS A 1 94 ? 5.977 -2.527 -19.465 1.00 76.25 94 CYS A N 1
ATOM 750 C CA . CYS A 1 94 ? 7.099 -2.893 -20.321 1.00 76.25 94 CYS A CA 1
ATOM 751 C C . CYS A 1 94 ? 6.912 -2.347 -21.744 1.00 76.25 94 CYS A C 1
ATOM 753 O O . CYS A 1 94 ? 6.343 -3.004 -22.618 1.00 76.25 94 CYS A O 1
ATOM 755 N N . PHE A 1 95 ? 7.408 -1.138 -21.998 1.00 67.56 95 PHE A N 1
ATOM 756 C CA . PHE A 1 95 ? 7.435 -0.558 -23.337 1.00 67.56 95 PHE A CA 1
ATOM 757 C C . PHE A 1 95 ? 8.627 -1.135 -24.111 1.00 67.56 95 PHE A C 1
ATOM 759 O O . PHE A 1 95 ? 9.672 -0.508 -24.181 1.00 67.56 95 PHE A O 1
ATOM 766 N N . TRP A 1 96 ? 8.447 -2.327 -24.699 1.00 60.03 96 TRP A N 1
ATOM 767 C CA . TRP A 1 96 ? 9.428 -3.039 -25.536 1.00 60.03 96 TRP A CA 1
ATOM 768 C C . TRP A 1 96 ? 10.722 -3.376 -24.779 1.00 60.03 96 TRP A C 1
ATOM 770 O O . TRP A 1 96 ? 11.485 -2.496 -24.402 1.00 60.03 96 TRP A O 1
ATOM 780 N N . SER A 1 97 ? 11.027 -4.661 -24.565 1.00 64.56 97 SER A N 1
ATOM 781 C CA . SER A 1 97 ? 12.264 -5.044 -23.867 1.00 64.56 97 SER A CA 1
ATOM 782 C C . SER A 1 97 ? 13.471 -4.335 -24.503 1.00 64.56 97 SER A C 1
ATOM 784 O O . SER A 1 97 ? 13.712 -4.520 -25.700 1.00 64.56 97 SER A O 1
ATOM 786 N N . ALA A 1 98 ? 14.224 -3.559 -23.715 1.00 63.28 98 ALA A N 1
ATOM 787 C CA . ALA A 1 98 ? 15.439 -2.848 -24.126 1.00 63.28 98 ALA A CA 1
ATOM 788 C C . ALA A 1 98 ? 16.342 -3.613 -25.125 1.00 63.28 98 ALA A C 1
ATOM 790 O O . ALA A 1 98 ? 16.810 -2.991 -26.083 1.00 63.28 98 ALA A O 1
ATOM 791 N N . PRO A 1 99 ? 16.567 -4.943 -25.004 1.00 69.62 99 PRO A N 1
ATOM 792 C CA . PRO A 1 99 ? 17.348 -5.684 -25.997 1.00 69.62 99 PRO A CA 1
ATOM 793 C C . PRO A 1 99 ? 16.769 -5.654 -27.422 1.00 69.62 99 PRO A C 1
ATOM 795 O O . PRO A 1 99 ? 17.536 -5.562 -28.378 1.00 69.62 99 PRO A O 1
ATOM 798 N N . LEU A 1 100 ? 15.444 -5.694 -27.591 1.00 72.00 100 LEU A N 1
ATOM 799 C CA . LEU A 1 100 ? 14.808 -5.684 -28.915 1.00 72.00 100 LEU A CA 1
ATOM 800 C C . LEU A 1 100 ? 14.934 -4.317 -29.594 1.00 72.00 100 LEU A C 1
ATOM 802 O O . LEU A 1 100 ? 15.245 -4.250 -30.783 1.00 72.00 100 LEU A O 1
ATOM 806 N N . VAL A 1 101 ? 14.750 -3.231 -28.837 1.00 77.81 101 VAL A N 1
ATOM 807 C CA . VAL A 1 101 ? 14.898 -1.862 -29.355 1.00 77.81 101 VAL A CA 1
ATOM 808 C C . VAL A 1 101 ? 16.356 -1.593 -29.729 1.00 77.81 101 VAL A C 1
ATOM 810 O O . VAL A 1 101 ? 16.631 -1.142 -30.841 1.00 77.81 101 VAL A O 1
ATOM 813 N N . ASN A 1 102 ? 17.300 -1.956 -28.856 1.00 79.19 102 ASN A N 1
ATOM 814 C CA . ASN A 1 102 ? 18.731 -1.806 -29.128 1.00 79.19 102 ASN A CA 1
ATOM 815 C C . ASN A 1 102 ? 19.172 -2.630 -30.347 1.00 79.19 102 ASN A C 1
ATOM 817 O O . ASN A 1 102 ? 19.925 -2.136 -31.188 1.00 79.19 102 ASN A O 1
ATOM 821 N N . GLY A 1 103 ? 18.665 -3.860 -30.484 1.00 86.12 103 GLY A N 1
ATOM 822 C CA . GLY A 1 103 ? 18.923 -4.706 -31.648 1.00 86.12 103 GLY A CA 1
ATOM 823 C C . GLY A 1 103 ? 18.411 -4.086 -32.951 1.00 86.12 103 GLY A C 1
ATOM 824 O O . GLY A 1 103 ? 19.150 -4.014 -33.933 1.00 86.12 103 GLY A O 1
ATOM 825 N N . ALA A 1 104 ? 17.176 -3.576 -32.955 1.00 86.50 104 ALA A N 1
ATOM 826 C CA . ALA A 1 104 ? 16.587 -2.929 -34.125 1.00 86.50 104 ALA A CA 1
ATOM 827 C C . ALA A 1 104 ? 17.347 -1.654 -34.536 1.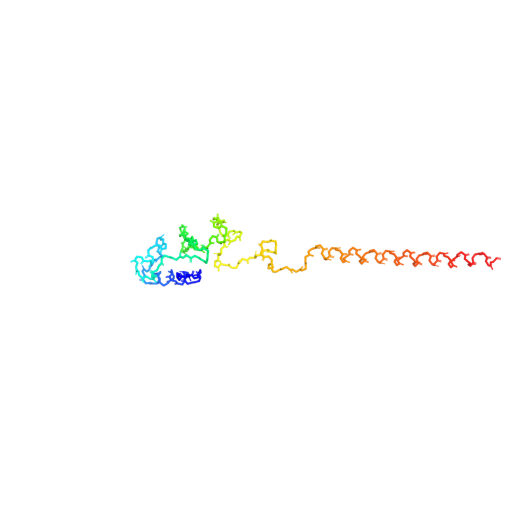00 86.50 104 ALA A C 1
ATOM 829 O O . ALA A 1 104 ? 17.629 -1.462 -35.720 1.00 86.50 104 ALA A O 1
ATOM 830 N N . VAL A 1 105 ? 17.742 -0.815 -33.571 1.00 91.06 105 VAL A N 1
ATOM 831 C CA . VAL A 1 105 ? 18.534 0.400 -33.832 1.00 91.06 105 VAL A CA 1
ATOM 832 C C . VAL A 1 105 ? 19.899 0.050 -34.430 1.00 91.06 105 VAL A C 1
ATOM 834 O O . VAL A 1 105 ? 20.297 0.647 -35.430 1.00 91.06 105 VAL A O 1
ATOM 837 N N . MET A 1 106 ? 20.596 -0.953 -33.887 1.00 93.12 106 MET A N 1
ATOM 838 C CA . MET A 1 106 ? 21.889 -1.396 -34.425 1.00 93.12 106 MET A CA 1
ATOM 839 C C . MET A 1 106 ? 21.766 -1.928 -35.857 1.00 93.12 106 MET A C 1
ATOM 841 O O . MET A 1 106 ? 22.588 -1.591 -36.710 1.00 93.12 106 MET A O 1
ATOM 845 N N . LEU A 1 107 ? 20.718 -2.702 -36.158 1.00 95.25 107 LEU A N 1
ATOM 846 C CA . LEU A 1 107 ? 20.467 -3.197 -37.515 1.00 95.25 107 LEU A CA 1
ATOM 847 C C . LEU A 1 107 ? 20.203 -2.057 -38.509 1.00 95.25 107 LEU A C 1
ATOM 849 O O . LEU A 1 107 ? 20.740 -2.078 -39.617 1.00 95.25 107 LEU A O 1
ATOM 853 N N . LEU A 1 108 ? 19.434 -1.040 -38.112 1.00 96.19 108 LEU A N 1
ATOM 854 C CA . LEU A 1 108 ? 19.172 0.134 -38.949 1.00 96.19 108 LEU A CA 1
ATOM 855 C C . LEU A 1 108 ? 20.444 0.953 -39.211 1.00 96.19 108 LEU A C 1
ATOM 857 O O . LEU A 1 108 ? 20.678 1.373 -40.345 1.00 96.19 108 LEU A O 1
ATOM 861 N N . LEU A 1 109 ? 21.297 1.135 -38.198 1.00 96.44 109 LEU A N 1
ATOM 862 C CA . LEU A 1 109 ? 22.581 1.826 -38.350 1.00 96.44 109 LEU A CA 1
ATOM 863 C C . LEU A 1 109 ? 23.526 1.076 -39.300 1.00 96.44 109 LEU A C 1
ATOM 865 O O . LEU A 1 109 ? 24.148 1.693 -40.167 1.00 96.44 109 LEU A O 1
ATOM 869 N N . LEU A 1 110 ? 23.594 -0.255 -39.198 1.00 97.12 110 LEU A N 1
ATOM 870 C CA . LEU A 1 110 ? 24.391 -1.090 -40.103 1.00 97.12 110 LEU A CA 1
ATOM 871 C C . LEU A 1 110 ? 23.858 -1.049 -41.543 1.00 97.12 110 LEU A C 1
ATOM 873 O O . LEU A 1 110 ? 24.637 -0.932 -42.493 1.00 97.12 110 LEU A O 1
ATOM 877 N N . ALA A 1 111 ? 22.536 -1.086 -41.724 1.00 97.19 111 ALA A N 1
ATOM 878 C CA . ALA A 1 111 ? 21.909 -0.952 -43.037 1.00 97.19 111 ALA A CA 1
ATOM 879 C C . ALA A 1 111 ? 22.199 0.420 -43.678 1.00 97.19 111 ALA A C 1
ATOM 881 O O . ALA A 1 111 ? 22.520 0.503 -44.864 1.00 97.19 111 ALA A O 1
ATOM 882 N N . ALA A 1 112 ? 22.166 1.501 -42.895 1.00 97.19 112 ALA A N 1
ATOM 883 C CA . ALA A 1 112 ? 22.507 2.837 -43.380 1.00 97.19 112 ALA A CA 1
ATOM 884 C C . ALA A 1 112 ? 23.992 2.948 -43.770 1.00 97.19 112 ALA A C 1
ATOM 886 O O . ALA A 1 112 ? 24.316 3.462 -44.843 1.00 97.19 112 ALA A O 1
ATOM 887 N N . LEU A 1 113 ? 24.899 2.419 -42.940 1.00 97.19 113 LEU A N 1
ATOM 888 C CA . LEU A 1 113 ? 26.340 2.440 -43.207 1.00 97.19 113 LEU A CA 1
ATOM 889 C C . LEU A 1 113 ? 26.685 1.670 -44.490 1.00 97.19 113 LEU A C 1
ATOM 891 O O . LEU A 1 113 ? 27.405 2.176 -45.353 1.00 97.19 113 LEU A O 1
ATOM 895 N N . THR A 1 114 ? 26.137 0.463 -44.642 1.00 96.44 114 THR A N 1
ATOM 896 C CA . THR A 1 114 ? 26.351 -0.368 -45.836 1.00 96.44 114 THR A CA 1
ATOM 897 C C . THR A 1 114 ? 25.817 0.309 -47.095 1.00 96.44 114 THR A C 1
ATOM 899 O O . THR A 1 114 ? 26.498 0.311 -48.122 1.00 96.44 114 THR A O 1
ATOM 902 N N . TRP A 1 115 ? 24.661 0.973 -47.018 1.00 97.19 115 TRP A N 1
ATOM 903 C CA . TRP A 1 115 ? 24.124 1.750 -48.133 1.00 97.19 115 TRP A CA 1
ATOM 904 C C . TRP A 1 115 ? 25.055 2.898 -48.555 1.00 97.19 115 TRP A C 1
ATOM 906 O O . TRP A 1 115 ? 25.325 3.053 -49.749 1.00 97.19 115 TRP A O 1
ATOM 916 N N . VAL A 1 116 ? 25.604 3.660 -47.598 1.00 97.06 116 VAL A N 1
ATOM 917 C CA . VAL A 1 116 ? 26.558 4.755 -47.868 1.00 97.06 116 VAL A CA 1
ATOM 918 C C . VAL A 1 116 ? 27.840 4.230 -48.515 1.00 97.06 116 VAL A C 1
ATOM 920 O O . VAL A 1 116 ? 28.293 4.796 -49.513 1.00 97.06 116 VAL A O 1
ATOM 923 N N . ILE A 1 117 ? 28.398 3.127 -48.006 1.00 96.69 117 ILE A N 1
ATOM 924 C CA . ILE A 1 117 ? 29.611 2.504 -48.557 1.00 96.69 117 ILE A CA 1
ATOM 925 C C . ILE A 1 117 ? 29.370 2.047 -50.001 1.00 96.69 117 ILE A C 1
ATOM 927 O O . ILE A 1 117 ? 30.146 2.392 -50.895 1.00 96.69 117 ILE A O 1
ATOM 931 N N . CYS A 1 118 ? 28.268 1.339 -50.262 1.00 95.62 118 CYS A N 1
ATOM 932 C CA . CYS A 1 118 ? 27.910 0.878 -51.605 1.00 95.62 118 CYS A CA 1
ATOM 933 C C . CYS A 1 118 ? 27.702 2.047 -52.581 1.00 95.62 118 CYS A C 1
ATOM 935 O O . CYS A 1 118 ? 28.187 2.013 -53.716 1.00 95.62 118 CYS A O 1
ATOM 937 N N . ARG A 1 119 ? 27.022 3.116 -52.143 1.00 96.06 119 ARG A N 1
ATOM 938 C CA . ARG A 1 119 ? 26.839 4.336 -52.945 1.00 96.06 119 ARG A CA 1
ATOM 939 C C . ARG A 1 119 ? 28.166 5.026 -53.247 1.00 96.06 119 ARG A C 1
ATOM 941 O O . ARG A 1 119 ? 28.393 5.391 -54.401 1.00 96.06 119 ARG A O 1
ATOM 948 N N . GLY A 1 120 ? 29.031 5.181 -52.247 1.00 94.50 120 GLY A N 1
ATOM 949 C CA . GLY A 1 120 ? 30.356 5.781 -52.400 1.00 94.50 120 GLY A CA 1
ATOM 950 C C . GLY A 1 120 ? 31.232 4.992 -53.373 1.00 94.50 120 GLY A C 1
ATOM 951 O O . GLY A 1 120 ? 31.804 5.568 -54.299 1.00 94.50 120 GLY A O 1
ATOM 952 N N . TRP A 1 121 ? 31.254 3.665 -53.237 1.00 93.88 121 TRP A N 1
ATOM 953 C CA . TRP A 1 121 ? 31.988 2.772 -54.133 1.00 93.88 121 TRP A CA 1
ATOM 954 C C . TRP A 1 121 ? 31.525 2.895 -55.590 1.00 93.88 121 TRP A C 1
ATOM 956 O O . TRP A 1 121 ? 32.337 3.068 -56.502 1.00 93.88 121 TRP A O 1
ATOM 966 N N . HIS A 1 122 ? 30.212 2.882 -55.820 1.00 92.06 122 HIS A N 1
ATOM 967 C CA . HIS A 1 122 ? 29.644 3.013 -57.161 1.00 92.06 122 HIS A CA 1
ATOM 968 C C . HIS A 1 122 ? 29.950 4.383 -57.803 1.00 92.06 122 HIS A C 1
ATOM 970 O O . HIS A 1 122 ? 30.212 4.465 -59.006 1.00 92.06 122 HIS A O 1
ATOM 976 N N . LEU A 1 123 ? 29.975 5.468 -57.017 1.00 91.38 123 LEU A N 1
ATOM 977 C CA . LEU A 1 123 ? 30.381 6.794 -57.504 1.00 91.38 123 LEU A CA 1
ATOM 978 C C . LEU A 1 123 ? 31.873 6.846 -57.875 1.00 91.38 123 LEU A C 1
ATOM 980 O O . LEU A 1 123 ? 32.217 7.400 -58.922 1.00 91.38 123 LEU A O 1
ATOM 984 N N . LEU A 1 124 ? 32.748 6.221 -57.080 1.00 90.19 124 LEU A N 1
ATOM 985 C CA . LEU A 1 124 ? 34.183 6.130 -57.373 1.00 90.19 124 LEU A CA 1
ATOM 986 C C . LEU A 1 124 ? 34.464 5.349 -58.663 1.00 90.19 124 LEU A C 1
ATOM 988 O O . LEU A 1 124 ? 35.278 5.786 -59.481 1.00 90.19 124 LEU A O 1
ATOM 992 N N . GLN A 1 125 ? 33.767 4.231 -58.884 1.00 89.69 125 GLN A N 1
ATOM 993 C CA . GLN A 1 125 ? 33.907 3.450 -60.117 1.00 89.69 125 GLN A CA 1
ATOM 994 C C . GLN A 1 125 ? 33.490 4.254 -61.356 1.00 89.69 125 GLN A C 1
ATOM 996 O O . GLN A 1 125 ? 34.220 4.273 -62.349 1.00 89.69 125 GLN A O 1
ATOM 1001 N N . ARG A 1 126 ? 32.380 5.005 -61.284 1.00 84.88 126 ARG A N 1
ATOM 1002 C CA . ARG A 1 126 ? 31.954 5.895 -62.381 1.00 84.88 126 ARG A CA 1
ATOM 1003 C C . ARG A 1 126 ? 32.955 7.021 -62.660 1.00 84.88 126 ARG A C 1
ATOM 1005 O O . ARG A 1 126 ? 33.134 7.397 -63.816 1.00 84.88 126 ARG A O 1
ATOM 1012 N N . GLY A 1 127 ? 33.611 7.556 -61.630 1.00 79.06 127 GLY A N 1
ATOM 1013 C CA . GLY A 1 127 ? 34.636 8.594 -61.781 1.00 79.06 127 GLY A CA 1
ATOM 1014 C C . GLY A 1 127 ? 35.955 8.093 -62.382 1.00 79.06 127 GLY A C 1
ATOM 1015 O O . GLY A 1 127 ? 36.659 8.859 -63.037 1.00 79.06 127 GLY A O 1
ATOM 1016 N N . ARG A 1 128 ? 36.311 6.816 -62.185 1.00 76.88 128 ARG A N 1
ATOM 1017 C CA . ARG A 1 128 ? 37.488 6.199 -62.825 1.00 76.88 128 ARG A CA 1
ATOM 1018 C C . ARG A 1 128 ? 37.272 5.965 -64.319 1.00 76.88 128 ARG A C 1
ATOM 1020 O O . ARG A 1 128 ? 38.093 6.415 -65.103 1.00 76.88 128 ARG A O 1
ATOM 1027 N N . TRP A 1 129 ? 36.128 5.399 -64.707 1.00 69.88 129 TRP A N 1
ATOM 1028 C CA . TRP A 1 129 ? 35.820 5.119 -66.116 1.00 69.88 129 TRP A CA 1
ATOM 1029 C C . TRP A 1 129 ? 35.871 6.366 -67.018 1.00 69.88 129 TRP A C 1
ATOM 1031 O O . TRP A 1 129 ? 36.328 6.289 -68.150 1.00 69.88 129 TRP A O 1
ATOM 1041 N N . LYS A 1 130 ? 35.471 7.539 -66.506 1.00 69.69 130 LYS A N 1
ATOM 1042 C CA . LYS A 1 130 ? 35.550 8.802 -67.262 1.00 69.69 130 LYS A CA 1
ATOM 1043 C C . LYS A 1 130 ? 36.973 9.333 -67.479 1.00 69.69 130 LYS A C 1
ATOM 1045 O O . LYS A 1 130 ? 37.156 10.139 -68.380 1.00 69.69 130 LYS A O 1
ATOM 1050 N N . ARG A 1 131 ? 37.949 8.946 -66.649 1.00 70.00 131 ARG A N 1
ATOM 1051 C CA . ARG A 1 131 ? 39.348 9.397 -66.777 1.00 70.00 131 ARG A CA 1
ATOM 1052 C C . ARG A 1 131 ? 40.143 8.565 -67.776 1.00 70.00 131 ARG A C 1
ATOM 1054 O O . ARG A 1 131 ? 41.032 9.110 -68.406 1.00 70.00 131 ARG A O 1
ATOM 1061 N N . ASP A 1 132 ? 39.783 7.297 -67.938 1.00 72.75 132 ASP A N 1
ATOM 1062 C CA . ASP A 1 132 ?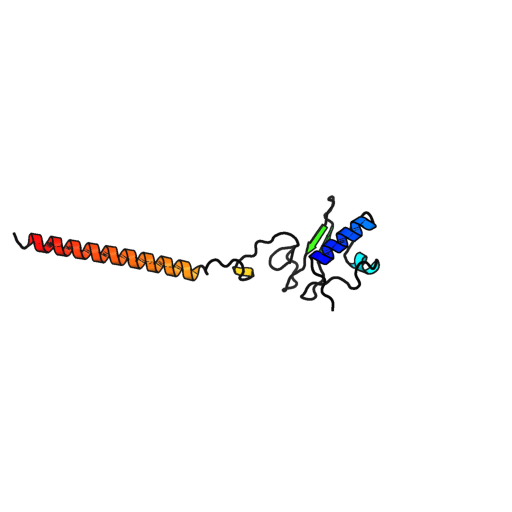 40.447 6.375 -68.868 1.00 72.75 132 ASP A CA 1
ATOM 1063 C C . ASP A 1 132 ? 39.892 6.481 -70.311 1.00 72.75 132 ASP A C 1
ATOM 1065 O O . ASP A 1 132 ? 40.344 5.773 -71.205 1.00 72.75 132 ASP A O 1
ATOM 1069 N N . ALA A 1 133 ? 38.884 7.338 -70.537 1.00 62.59 133 ALA A N 1
ATOM 1070 C CA . ALA A 1 133 ? 38.209 7.548 -71.824 1.00 62.59 133 ALA A CA 1
ATOM 1071 C C . ALA A 1 133 ? 38.615 8.859 -72.542 1.00 62.59 133 ALA A C 1
ATOM 1073 O O . ALA A 1 133 ? 37.963 9.239 -73.516 1.00 62.59 133 ALA A O 1
ATOM 1074 N N . ILE A 1 134 ? 39.645 9.553 -72.044 1.00 56.91 134 ILE A N 1
ATOM 1075 C CA . ILE A 1 134 ? 40.271 10.756 -72.627 1.00 56.91 134 ILE A CA 1
ATOM 1076 C C . ILE A 1 134 ? 41.714 10.397 -72.969 1.00 56.91 134 ILE A C 1
ATOM 1078 O O . ILE A 1 134 ? 42.158 10.774 -74.073 1.00 56.91 134 ILE A O 1
#

Secondary structure (DSSP, 8-state):
-----HHHHHHHHHHHHHHHSS--SSSHHHHHTTSSSS--B-TTSPBPEEEEPTTSS-EEEEE-TTT----TT-TT-EESSPP---HHHHS-S--S-HHHHHHHHHHHHHHHHHHHHHHHHHHHHHHHHTTTT-